Protein AF-A0A7D9DH85-F1 (afdb_monomer)

Sequence (99 aa):
MKCGVPQGSILGPLLSLLYINDLPECLKNTRPRLFADDTNLTASSHSITDIEIAVNSDLENLRNWLMANKLSLNVAKTEFMFIGSPQMIRNSSNSQPNI

Foldseek 3Di:
DDDADDPPDPCRQVVQCVLCVCLVVLQDAWDWDDDRPDIDTHHDDPDPVSVQVRLQSSVVSSVVVCVVSVHDDPPVPDDDDDDDDPVVVVVCPPRDHDD

Radius of gyration: 15.99 Å; Cα contacts (8 Å, |Δi|>4): 75; chains: 1; bounding box: 37×21×48 Å

Solvent-accessible surface area (backbone atoms only — not comparable to full-atom values): 6441 Å² total; per-residue (Å²): 134,95,82,82,68,62,85,92,43,89,58,30,64,58,53,53,49,63,71,54,65,63,58,63,77,55,43,82,61,43,52,72,47,78,55,90,92,49,74,45,78,46,68,87,65,99,42,70,67,59,36,44,54,33,49,38,56,27,46,54,35,46,51,52,52,31,56,77,66,74,50,80,83,61,63,95,76,62,82,86,83,89,84,72,54,73,71,56,56,63,70,42,77,84,68,75,71,80,125

Nearest PDB structures (foldseek):
  6wxp-assembly3_E  TM=3.639E-01  e=1.866E+00  synthetic construct
  6rja-assembly1_C  TM=2.773E-01  e=3.865E+00  Streptococcus thermophilus LMD-9

Mean predicted aligned error: 5.02 Å

Organism: Paramuricea clavata (NCBI:txid317549)

InterPro domains:
  IPR000477 Reverse transcriptase domain [PF00078] (2-82)
  IPR000477 Reverse transcriptase domain [PS50878] (1-99)

Secondary structure (DSSP, 8-state):
---SPPTT-TTHHHHHHHHHTTGGGG-SSSEEEEETTEEEEE---S-HHHHHHHHHHHHHHHHHHHHHTT----GGG------S-HHHHHHTTT-----

pLDDT: mean 89.34, std 9.64, range [40.91, 97.81]

Structure (mmCIF, N/CA/C/O backbone):
data_AF-A0A7D9DH85-F1
#
_entry.id   AF-A0A7D9DH85-F1
#
loop_
_atom_site.group_PDB
_atom_site.id
_atom_site.type_symbol
_atom_site.label_atom_id
_atom_site.label_alt_id
_atom_site.label_comp_id
_atom_site.label_asym_id
_atom_site.label_entity_id
_atom_site.label_seq_id
_atom_site.pdbx_PDB_ins_code
_atom_site.Cartn_x
_atom_site.Cartn_y
_atom_site.Cartn_z
_atom_site.occupancy
_atom_site.B_iso_or_equiv
_atom_site.auth_seq_id
_atom_site.auth_comp_id
_atom_site.auth_asym_id
_atom_site.auth_atom_id
_atom_site.pdbx_PDB_model_num
ATOM 1 N N . MET A 1 1 ? 8.020 -11.058 -20.650 1.00 40.91 1 MET A N 1
ATOM 2 C CA . MET A 1 1 ? 8.186 -9.592 -20.789 1.00 40.91 1 MET A CA 1
ATOM 3 C C . MET A 1 1 ? 9.238 -9.135 -19.792 1.00 40.91 1 MET A C 1
ATOM 5 O O . MET A 1 1 ? 9.201 -9.609 -18.667 1.00 40.91 1 MET A O 1
ATOM 9 N N . LYS A 1 2 ? 10.179 -8.269 -20.191 1.00 58.81 2 LYS A N 1
ATOM 10 C CA . LYS A 1 2 ? 11.048 -7.548 -19.248 1.00 58.81 2 LYS A CA 1
ATOM 11 C C . LYS A 1 2 ? 10.320 -6.258 -18.869 1.00 58.81 2 LYS A C 1
ATOM 13 O O . LYS A 1 2 ? 10.204 -5.373 -19.708 1.00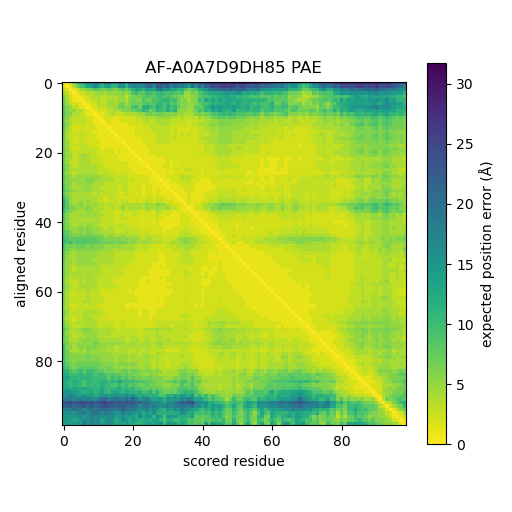 58.81 2 LYS A O 1
ATOM 18 N N . CYS A 1 3 ? 9.765 -6.196 -17.667 1.00 75.69 3 CYS A N 1
ATOM 19 C CA . CYS A 1 3 ? 9.108 -5.013 -17.115 1.00 75.69 3 CYS A CA 1
ATOM 20 C C . CYS A 1 3 ? 9.933 -4.483 -15.939 1.00 75.69 3 CYS A C 1
ATOM 22 O O . CYS A 1 3 ? 10.477 -5.272 -15.169 1.00 75.69 3 CYS A O 1
ATOM 24 N N . GLY A 1 4 ? 10.044 -3.159 -15.837 1.00 81.50 4 GLY A N 1
ATOM 25 C CA . GLY A 1 4 ? 10.828 -2.476 -14.810 1.00 81.50 4 GLY A CA 1
ATOM 26 C C . GLY A 1 4 ? 11.839 -1.492 -15.391 1.00 81.50 4 GLY A C 1
ATOM 27 O O . GLY A 1 4 ? 12.146 -1.505 -16.585 1.00 81.50 4 GLY A O 1
ATOM 28 N N . VAL A 1 5 ? 12.351 -0.624 -14.526 1.00 85.19 5 VAL A N 1
ATOM 29 C CA . VAL A 1 5 ? 13.428 0.311 -14.858 1.00 85.19 5 VAL A CA 1
ATOM 30 C C . VAL A 1 5 ? 14.795 -0.369 -14.680 1.00 85.19 5 VAL A C 1
ATOM 32 O O . VAL A 1 5 ? 14.952 -1.185 -13.769 1.00 85.19 5 VAL A O 1
ATOM 35 N N . PRO A 1 6 ? 15.806 -0.063 -15.515 1.00 85.81 6 PRO A N 1
ATOM 36 C CA . PRO A 1 6 ? 17.152 -0.597 -15.325 1.00 85.81 6 PRO A CA 1
ATOM 37 C C . PRO A 1 6 ? 17.741 -0.165 -13.976 1.00 85.81 6 PRO A C 1
ATOM 39 O O . PRO A 1 6 ? 17.802 1.029 -13.672 1.00 85.81 6 PRO A O 1
ATOM 42 N N . GLN A 1 7 ? 18.207 -1.129 -13.178 1.00 84.19 7 GLN A N 1
ATOM 43 C CA . GLN A 1 7 ? 18.947 -0.834 -11.950 1.00 84.19 7 GLN A CA 1
ATOM 44 C C . GLN A 1 7 ? 20.243 -0.080 -12.282 1.00 84.19 7 GLN A C 1
ATOM 46 O O . GLN A 1 7 ? 20.908 -0.382 -13.271 1.00 84.19 7 GLN A O 1
ATOM 51 N N . GLY A 1 8 ? 20.583 0.926 -11.474 1.00 86.06 8 GLY A N 1
ATOM 52 C CA . GLY A 1 8 ? 21.731 1.808 -11.725 1.00 86.06 8 GLY A CA 1
ATOM 53 C C . GLY A 1 8 ? 21.472 2.921 -12.748 1.00 86.06 8 GLY A C 1
ATOM 54 O O . GLY A 1 8 ? 22.363 3.725 -13.009 1.00 86.06 8 GLY A O 1
ATOM 55 N N . SER A 1 9 ? 20.260 3.014 -13.308 1.00 90.50 9 SER A N 1
ATOM 56 C CA . SER A 1 9 ? 19.858 4.162 -14.124 1.00 90.50 9 SER A CA 1
ATOM 57 C C . SER A 1 9 ? 19.640 5.402 -13.258 1.00 90.50 9 SER A C 1
ATOM 59 O O . SER A 1 9 ? 18.897 5.352 -12.279 1.00 90.50 9 SER A O 1
ATOM 61 N N . ILE A 1 10 ? 20.197 6.538 -13.687 1.00 91.31 10 ILE A N 1
ATOM 62 C CA . ILE A 1 10 ? 19.968 7.858 -13.072 1.00 91.31 10 ILE A CA 1
ATOM 63 C C . ILE A 1 10 ? 18.474 8.220 -13.093 1.00 91.31 10 ILE A C 1
ATOM 65 O O . ILE A 1 10 ? 17.960 8.818 -12.153 1.00 91.31 10 ILE A O 1
ATOM 69 N N . LEU A 1 11 ? 17.762 7.822 -14.152 1.00 92.75 11 LEU A N 1
ATOM 70 C CA . LEU A 1 11 ? 16.336 8.112 -14.319 1.00 92.75 11 LEU A CA 1
ATOM 71 C C . LEU A 1 11 ? 15.425 7.067 -13.672 1.00 92.75 11 LEU A C 1
ATOM 73 O O . LEU A 1 11 ? 14.233 7.323 -13.531 1.00 92.75 11 LEU A O 1
ATOM 77 N N . GLY A 1 12 ? 15.955 5.903 -13.283 1.00 91.38 12 GLY A N 1
ATOM 78 C CA . GLY A 1 12 ? 15.164 4.817 -12.699 1.00 91.38 12 GLY A CA 1
ATOM 79 C C . GLY A 1 12 ? 14.307 5.278 -11.513 1.00 91.38 12 GLY A C 1
ATOM 80 O O . GLY A 1 12 ? 13.090 5.123 -11.578 1.00 91.38 12 GLY A O 1
ATOM 81 N N . PRO A 1 13 ? 14.895 5.919 -10.484 1.00 90.94 13 PRO A N 1
ATOM 82 C CA . PRO A 1 13 ? 14.145 6.416 -9.331 1.00 90.94 13 PRO A CA 1
ATOM 83 C C . PRO A 1 13 ? 13.060 7.438 -9.691 1.00 90.94 13 PRO A C 1
ATOM 85 O O . PRO A 1 13 ? 11.950 7.362 -9.173 1.00 90.94 13 PRO A O 1
ATOM 88 N N . LEU A 1 14 ? 13.353 8.368 -10.608 1.00 92.44 14 LEU A N 1
ATOM 89 C CA . LEU A 1 14 ? 12.387 9.379 -11.046 1.00 92.44 14 LEU A CA 1
ATOM 90 C C . LEU A 1 14 ? 11.186 8.741 -11.752 1.00 92.44 14 LEU A C 1
ATOM 92 O O . LEU A 1 14 ? 10.045 9.105 -11.483 1.00 92.44 14 LEU A O 1
ATOM 96 N N . LEU A 1 15 ? 11.440 7.777 -12.638 1.00 92.44 15 LEU A N 1
ATOM 97 C CA . LEU A 1 15 ? 10.387 7.053 -13.345 1.00 92.44 15 LEU A CA 1
ATOM 98 C C . LEU A 1 15 ? 9.540 6.214 -12.382 1.00 92.44 15 LEU A C 1
ATOM 100 O O . LEU A 1 15 ? 8.322 6.198 -12.527 1.00 92.44 15 LEU A O 1
ATOM 104 N N . SER A 1 16 ? 10.152 5.577 -11.379 1.00 90.56 16 SER A N 1
ATOM 105 C CA . SER A 1 16 ? 9.414 4.862 -10.330 1.00 90.56 16 SER A CA 1
ATOM 106 C C . SER A 1 16 ? 8.520 5.795 -9.510 1.00 90.56 16 SER A C 1
ATOM 108 O O . SER A 1 16 ? 7.380 5.441 -9.233 1.00 90.56 16 SER A O 1
ATOM 110 N N . LEU A 1 17 ? 9.001 6.994 -9.160 1.00 91.94 17 LEU A N 1
ATOM 111 C CA . LEU A 1 17 ? 8.196 7.989 -8.444 1.00 91.94 17 LEU A CA 1
ATOM 112 C C . LEU A 1 17 ? 7.018 8.480 -9.285 1.00 91.94 17 LEU A C 1
ATOM 114 O O . LEU A 1 17 ? 5.897 8.505 -8.794 1.00 91.94 17 LEU A O 1
ATOM 118 N N . LEU A 1 18 ? 7.252 8.822 -10.557 1.00 92.94 18 LEU A N 1
ATOM 119 C CA . LEU A 1 18 ? 6.182 9.223 -11.477 1.00 92.94 18 LEU A CA 1
ATOM 120 C C . LEU A 1 18 ? 5.123 8.129 -11.638 1.00 92.94 18 LEU A C 1
ATOM 122 O O . LEU A 1 18 ? 3.947 8.440 -11.779 1.00 92.94 18 LEU A O 1
ATOM 126 N N . TYR A 1 19 ? 5.543 6.865 -11.604 1.00 93.12 19 TYR A N 1
ATOM 127 C CA . TYR A 1 19 ? 4.665 5.717 -11.787 1.00 93.12 19 TYR A CA 1
ATOM 128 C C . TYR A 1 19 ? 3.671 5.496 -10.643 1.00 93.12 19 TYR A C 1
ATOM 130 O O . TYR A 1 19 ? 2.561 5.046 -10.890 1.00 93.12 19 TYR A O 1
ATOM 138 N N . ILE A 1 20 ? 4.062 5.799 -9.403 1.00 94.31 20 ILE A N 1
ATOM 139 C CA . ILE A 1 20 ? 3.211 5.615 -8.214 1.00 94.31 20 ILE A CA 1
ATOM 140 C C . ILE A 1 20 ? 2.527 6.911 -7.761 1.00 94.31 20 ILE A C 1
ATOM 142 O O . ILE A 1 20 ? 1.834 6.919 -6.745 1.00 94.31 20 ILE A O 1
ATOM 146 N N . ASN A 1 21 ? 2.767 8.025 -8.456 1.00 94.12 21 ASN A N 1
ATOM 147 C CA . ASN A 1 21 ? 2.433 9.362 -7.967 1.00 94.12 21 ASN A CA 1
ATOM 148 C C . ASN A 1 21 ? 0.922 9.600 -7.802 1.00 94.12 21 ASN A C 1
ATOM 150 O O . ASN A 1 21 ? 0.527 10.453 -7.014 1.00 94.12 21 ASN A O 1
ATOM 154 N N . ASP A 1 22 ? 0.083 8.867 -8.531 1.00 95.50 22 ASP A N 1
ATOM 155 C CA . ASP A 1 22 ? -1.379 8.929 -8.462 1.00 95.50 22 ASP A CA 1
ATOM 156 C C . ASP A 1 22 ? -1.992 7.900 -7.494 1.00 95.50 22 ASP A C 1
ATOM 158 O O . ASP A 1 22 ? -3.199 7.928 -7.271 1.00 95.50 22 ASP A O 1
ATOM 162 N N . LEU A 1 23 ? -1.189 7.028 -6.867 1.00 96.25 23 LEU A N 1
ATOM 163 C CA . LEU A 1 23 ? -1.665 6.082 -5.849 1.00 96.25 23 LEU A CA 1
ATOM 164 C C . LEU A 1 23 ? -2.499 6.771 -4.753 1.00 96.25 23 LEU A C 1
ATOM 166 O O . LEU A 1 23 ? -3.563 6.242 -4.424 1.00 96.25 23 LEU A O 1
ATOM 170 N N . PRO A 1 24 ? -2.109 7.940 -4.198 1.00 96.75 24 PRO A N 1
ATOM 171 C CA . PRO A 1 24 ? -2.910 8.615 -3.177 1.00 96.75 24 PRO A CA 1
ATOM 172 C C . PRO A 1 24 ? -4.347 8.931 -3.606 1.00 96.75 24 PRO A C 1
ATOM 174 O O . PRO A 1 24 ? -5.235 8.936 -2.761 1.00 96.75 24 PRO A O 1
ATOM 177 N N . GLU A 1 25 ? -4.593 9.136 -4.902 1.00 96.75 25 GLU A N 1
ATOM 178 C CA . GLU A 1 25 ? -5.905 9.517 -5.435 1.00 96.75 25 GLU A CA 1
ATOM 179 C C . GLU A 1 25 ? -6.934 8.376 -5.360 1.00 96.75 25 GLU A C 1
ATOM 181 O O . GLU A 1 25 ? -8.142 8.617 -5.417 1.00 96.75 25 GLU A O 1
ATOM 186 N N . CYS A 1 26 ? -6.488 7.121 -5.210 1.00 96.94 26 CYS A N 1
ATOM 187 C CA . CYS A 1 26 ? -7.399 5.989 -5.018 1.00 96.94 26 CYS A CA 1
ATOM 188 C C . CYS A 1 26 ? -7.858 5.816 -3.557 1.00 96.94 26 CYS A C 1
ATOM 190 O O . CYS A 1 26 ? -8.812 5.079 -3.299 1.00 96.94 26 CYS A O 1
ATOM 192 N N . LEU A 1 27 ? -7.224 6.505 -2.605 1.00 97.81 27 LEU A N 1
ATOM 193 C CA . LEU A 1 27 ? -7.456 6.357 -1.169 1.00 97.81 27 LEU A CA 1
ATOM 194 C C . LEU A 1 27 ? -8.343 7.495 -0.660 1.00 97.81 27 LEU A C 1
ATOM 196 O O . LEU A 1 27 ? -8.069 8.668 -0.904 1.00 97.81 27 LEU A O 1
ATOM 200 N N . LYS A 1 28 ? -9.427 7.160 0.043 1.00 96.75 28 LYS A N 1
ATOM 201 C CA . LYS A 1 28 ? -10.457 8.139 0.433 1.00 96.75 28 LYS A CA 1
ATOM 202 C C . LYS A 1 28 ? -10.534 8.361 1.933 1.00 96.75 28 LYS A C 1
ATOM 204 O O . LYS A 1 28 ? -10.913 9.445 2.371 1.00 96.75 28 LYS A O 1
ATOM 209 N N . ASN A 1 29 ? -10.220 7.335 2.715 1.00 97.12 29 ASN A N 1
ATOM 210 C CA . ASN A 1 29 ? -10.480 7.310 4.152 1.00 97.12 29 ASN A CA 1
ATOM 211 C C . ASN A 1 29 ? -9.189 7.329 4.980 1.00 97.12 29 ASN A C 1
ATOM 213 O O . ASN A 1 29 ? -9.177 7.768 6.131 1.00 97.12 29 ASN A O 1
ATOM 217 N N . THR A 1 30 ? -8.096 6.853 4.397 1.00 96.88 30 THR A N 1
ATOM 218 C CA . THR A 1 30 ? -6.769 6.783 4.993 1.00 96.88 30 THR A CA 1
ATOM 219 C C . THR A 1 30 ? -5.897 7.936 4.509 1.00 96.88 30 THR A C 1
ATOM 221 O O . THR A 1 30 ? -6.134 8.562 3.479 1.00 96.88 30 THR A O 1
ATOM 224 N N . ARG A 1 31 ? -4.856 8.239 5.282 1.00 96.69 31 ARG A N 1
ATOM 225 C CA . ARG A 1 31 ? -3.807 9.187 4.917 1.00 96.69 31 ARG A CA 1
ATOM 226 C C . ARG A 1 31 ? -2.580 8.404 4.452 1.00 96.69 31 ARG A C 1
ATOM 228 O O . ARG A 1 31 ? -1.894 7.842 5.319 1.00 96.69 31 ARG A O 1
ATOM 235 N N . PRO A 1 32 ? -2.304 8.353 3.138 1.00 96.12 32 PRO A N 1
ATOM 236 C CA . PRO A 1 32 ? -1.118 7.696 2.612 1.00 96.12 32 PRO A CA 1
ATOM 237 C C . PRO A 1 32 ? 0.155 8.501 2.890 1.00 96.12 32 PRO A C 1
ATOM 239 O O . PRO A 1 32 ? 0.170 9.731 2.8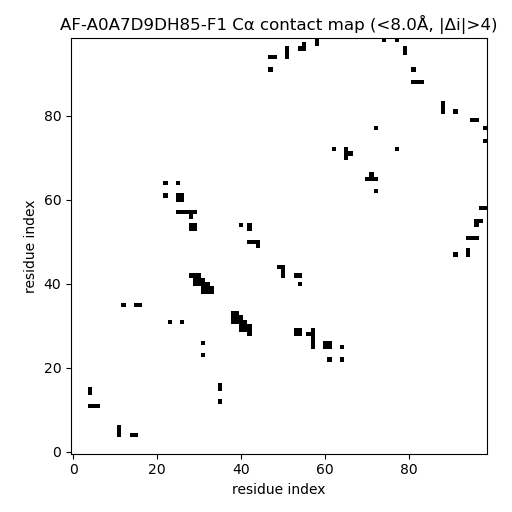34 1.00 96.12 32 PRO A O 1
ATOM 242 N N . ARG A 1 33 ? 1.252 7.791 3.151 1.00 95.38 33 ARG A N 1
ATOM 243 C CA . ARG A 1 33 ? 2.624 8.307 3.119 1.00 95.38 33 ARG A CA 1
ATOM 244 C C . ARG A 1 33 ? 3.482 7.372 2.279 1.00 95.38 33 ARG A C 1
ATOM 246 O O . ARG A 1 33 ? 3.603 6.200 2.623 1.00 95.38 33 ARG A O 1
ATOM 253 N N . LEU A 1 34 ? 4.049 7.902 1.198 1.00 94.25 34 LEU A N 1
ATOM 254 C CA . LEU A 1 34 ? 4.846 7.149 0.234 1.00 94.25 34 LEU A CA 1
ATOM 255 C C . LEU A 1 34 ? 6.316 7.547 0.352 1.00 94.25 34 LEU A C 1
ATOM 257 O O . LEU A 1 34 ? 6.639 8.731 0.474 1.00 94.25 34 LEU A O 1
ATOM 261 N N . PHE A 1 35 ? 7.199 6.560 0.276 1.00 91.06 35 PHE A N 1
ATOM 262 C CA . PHE A 1 35 ? 8.633 6.752 0.142 1.00 91.06 35 PHE A CA 1
ATOM 263 C C . PHE A 1 35 ? 9.210 5.639 -0.733 1.00 91.06 35 PHE A C 1
ATOM 265 O O . PHE A 1 35 ? 9.320 4.502 -0.292 1.00 91.06 35 PHE A O 1
ATOM 272 N N . ALA A 1 36 ? 9.581 5.970 -1.974 1.00 87.62 36 ALA A N 1
ATOM 273 C CA . ALA A 1 36 ? 9.936 4.966 -2.979 1.00 87.62 36 ALA A CA 1
ATOM 274 C C . ALA A 1 36 ? 8.842 3.880 -3.079 1.00 87.62 36 ALA A C 1
ATOM 276 O O . ALA A 1 36 ? 7.692 4.223 -3.333 1.00 87.62 36 ALA A O 1
ATOM 277 N N . ASP A 1 37 ? 9.173 2.603 -2.897 1.00 84.62 37 ASP A N 1
ATOM 278 C CA . ASP A 1 37 ? 8.219 1.491 -2.891 1.00 84.62 37 ASP A CA 1
ATOM 279 C C . ASP A 1 37 ? 7.498 1.279 -1.546 1.00 84.62 37 ASP A C 1
ATOM 281 O O . ASP A 1 37 ? 6.486 0.577 -1.505 1.00 84.62 37 ASP A O 1
ATOM 285 N N . ASP A 1 38 ? 7.944 1.925 -0.465 1.00 90.94 38 ASP A N 1
ATOM 286 C CA . ASP A 1 38 ? 7.303 1.824 0.844 1.00 90.94 38 ASP A CA 1
ATOM 287 C C . ASP A 1 38 ? 6.071 2.733 0.928 1.00 90.94 38 ASP A C 1
ATOM 289 O O . ASP A 1 38 ? 6.137 3.951 0.732 1.00 90.94 38 ASP A O 1
ATOM 293 N N . THR A 1 39 ? 4.926 2.147 1.283 1.00 93.44 39 THR A N 1
ATOM 294 C CA . THR A 1 39 ? 3.658 2.866 1.462 1.00 93.44 39 THR A CA 1
ATOM 295 C C . THR A 1 39 ? 3.078 2.579 2.839 1.00 93.44 39 THR A C 1
ATOM 297 O O . THR A 1 39 ? 2.907 1.428 3.226 1.00 93.44 39 THR A O 1
ATOM 300 N N . ASN A 1 40 ? 2.736 3.636 3.575 1.00 94.75 40 ASN A N 1
ATOM 301 C CA . ASN A 1 40 ? 2.064 3.549 4.868 1.00 94.75 40 ASN A CA 1
ATOM 302 C C . ASN A 1 40 ? 0.679 4.189 4.788 1.00 94.75 40 ASN A C 1
ATOM 304 O O . ASN A 1 40 ? 0.559 5.343 4.373 1.00 94.75 40 ASN A O 1
ATOM 308 N N . LEU A 1 41 ? -0.348 3.474 5.246 1.00 95.56 41 LEU A N 1
ATOM 309 C CA . LEU A 1 41 ? -1.715 3.983 5.362 1.00 95.56 41 LEU A CA 1
ATOM 310 C C . LEU A 1 41 ? -2.050 4.217 6.831 1.00 95.56 41 LEU A C 1
ATOM 312 O O . LEU A 1 41 ? -1.869 3.336 7.667 1.00 95.56 41 LEU A O 1
ATOM 316 N N . THR A 1 42 ? -2.539 5.413 7.155 1.00 96.06 42 THR A N 1
ATOM 317 C CA . THR A 1 42 ? -2.932 5.752 8.530 1.00 96.06 42 THR A CA 1
ATOM 318 C C . THR A 1 42 ? -4.375 6.235 8.592 1.00 96.06 42 THR A C 1
ATOM 320 O O . THR A 1 42 ? -4.784 7.070 7.792 1.00 96.06 42 THR A O 1
ATOM 323 N N . ALA A 1 43 ? -5.144 5.731 9.555 1.00 94.94 43 ALA A N 1
ATOM 324 C CA . ALA A 1 43 ? -6.511 6.159 9.840 1.00 94.94 43 ALA A CA 1
ATOM 325 C C . ALA A 1 43 ? -6.673 6.426 11.340 1.00 94.94 43 ALA A C 1
ATOM 327 O O . ALA A 1 43 ? -5.982 5.827 12.165 1.00 94.94 43 ALA A O 1
ATOM 328 N N . SER A 1 44 ? -7.579 7.335 11.695 1.00 93.69 44 SER A N 1
ATOM 329 C CA . SER A 1 44 ? -7.852 7.709 13.085 1.00 93.69 44 SER A CA 1
ATOM 330 C C .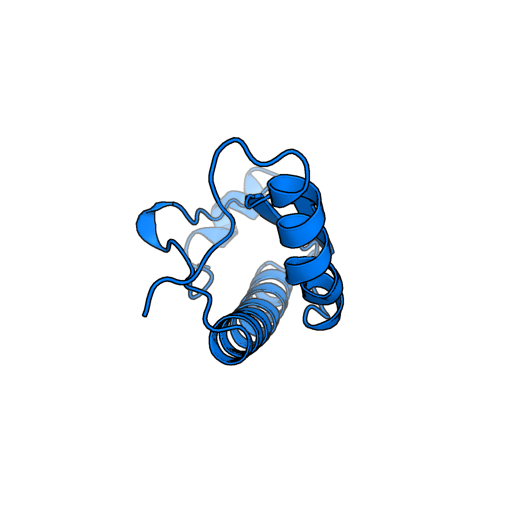 SER A 1 44 ? -9.348 7.890 13.305 1.00 93.69 44 SER A C 1
ATOM 332 O O . SER A 1 44 ? -9.975 8.676 12.599 1.00 93.69 44 SER A O 1
ATOM 334 N N . SER A 1 45 ? -9.899 7.216 14.311 1.00 92.44 45 SER A N 1
ATOM 335 C CA . SER A 1 45 ? -11.263 7.420 14.807 1.00 92.44 45 SER A CA 1
ATOM 336 C C . SER A 1 45 ? -11.320 7.100 16.305 1.00 92.44 45 SER A C 1
ATOM 338 O O . SER A 1 45 ? -10.402 6.499 16.865 1.00 92.44 45 SER A O 1
ATOM 340 N N . HIS A 1 46 ? -12.408 7.503 16.960 1.00 89.75 46 HIS A N 1
ATOM 341 C CA . HIS A 1 46 ? -12.748 7.086 18.321 1.00 89.75 46 HIS A CA 1
ATOM 342 C C . HIS A 1 46 ? -13.335 5.665 18.378 1.00 89.75 46 HIS A C 1
ATOM 344 O O . HIS A 1 46 ? -13.395 5.070 19.452 1.00 89.75 46 HIS A O 1
ATOM 350 N N . SER A 1 47 ? -13.752 5.122 17.231 1.00 89.12 47 SER A N 1
ATOM 351 C CA . SER A 1 47 ? -14.325 3.786 17.072 1.00 89.12 47 SER A CA 1
ATOM 352 C C . SER A 1 47 ? -13.376 2.905 16.259 1.00 89.12 47 SER A C 1
ATOM 354 O O . SER A 1 47 ? -12.974 3.265 15.153 1.00 89.12 47 SER A O 1
ATOM 356 N N . ILE A 1 48 ? -13.022 1.737 16.803 1.00 88.19 48 ILE A N 1
ATOM 357 C CA . ILE A 1 48 ? -12.186 0.742 16.105 1.00 88.19 48 ILE A CA 1
ATOM 358 C C . ILE A 1 48 ? -12.904 0.229 14.856 1.00 88.19 48 ILE A C 1
ATOM 360 O O . ILE A 1 48 ? -12.275 0.060 13.817 1.00 88.19 48 ILE A O 1
ATOM 364 N N . THR A 1 49 ? -14.222 0.052 14.938 1.00 90.19 49 THR A N 1
ATOM 365 C CA . THR A 1 49 ? -15.054 -0.374 13.811 1.00 90.19 49 THR A CA 1
ATOM 366 C C . THR A 1 49 ? -14.980 0.623 12.657 1.00 90.19 49 THR A C 1
ATOM 368 O O . THR A 1 49 ? -14.865 0.215 11.506 1.00 90.19 49 THR A O 1
ATOM 371 N N . ASP A 1 50 ? -14.961 1.926 12.945 1.00 92.94 50 ASP A N 1
ATOM 372 C CA . ASP A 1 50 ? -14.846 2.950 11.902 1.00 92.94 50 ASP A CA 1
ATOM 373 C C . ASP A 1 50 ? -13.464 2.906 11.236 1.00 92.94 50 ASP A C 1
ATOM 375 O O . ASP A 1 50 ? -13.363 3.066 10.022 1.00 92.94 50 ASP A O 1
ATOM 379 N N . ILE A 1 51 ? -12.402 2.664 12.020 1.00 93.00 51 ILE A N 1
ATOM 380 C CA . ILE A 1 51 ? -11.039 2.475 11.495 1.00 93.00 51 ILE A CA 1
ATOM 381 C C . ILE A 1 51 ? -11.003 1.252 10.580 1.00 93.00 51 ILE A C 1
ATOM 383 O O . ILE A 1 51 ? -10.468 1.331 9.480 1.00 93.00 51 ILE A O 1
ATOM 387 N N . GLU A 1 52 ? -11.579 0.136 11.016 1.00 92.06 52 GLU A N 1
ATOM 388 C CA . GLU A 1 52 ? -11.611 -1.111 10.256 1.00 92.06 52 GLU A CA 1
ATOM 389 C C . GLU A 1 52 ? -12.366 -0.948 8.930 1.00 92.06 52 GLU A C 1
ATOM 391 O O . GLU A 1 52 ? -11.851 -1.331 7.881 1.00 92.06 52 GLU A O 1
ATOM 396 N N . ILE A 1 53 ? -13.539 -0.307 8.947 1.00 93.88 53 ILE A N 1
ATOM 397 C CA . ILE A 1 53 ? -14.317 -0.002 7.737 1.00 93.88 53 ILE A CA 1
ATOM 398 C C . ILE A 1 53 ? -13.517 0.904 6.793 1.00 93.88 53 ILE A C 1
ATOM 400 O O . ILE A 1 53 ? -13.425 0.617 5.598 1.00 93.88 53 ILE A O 1
ATOM 404 N N . ALA A 1 54 ? -12.918 1.976 7.318 1.00 95.44 54 ALA A N 1
ATOM 405 C CA . ALA A 1 54 ? -12.124 2.924 6.542 1.00 95.44 54 ALA A CA 1
ATOM 406 C C . ALA A 1 54 ? -10.917 2.254 5.869 1.00 95.44 54 ALA A C 1
ATOM 408 O O . ALA A 1 54 ? -10.702 2.424 4.669 1.00 95.44 54 ALA A O 1
ATOM 409 N N . VAL A 1 55 ? -10.148 1.473 6.634 1.00 95.38 55 VAL A N 1
ATOM 410 C CA . VAL A 1 55 ? -8.953 0.780 6.143 1.00 95.38 55 VAL A CA 1
ATOM 411 C C . VAL A 1 55 ? -9.331 -0.290 5.125 1.00 95.38 55 VAL A C 1
ATOM 413 O O . VAL A 1 55 ? -8.747 -0.313 4.050 1.00 95.38 55 VAL A O 1
ATOM 416 N N . ASN A 1 56 ? -10.336 -1.127 5.398 1.00 95.44 56 ASN A N 1
ATOM 417 C CA . ASN A 1 56 ? -10.763 -2.170 4.461 1.00 95.44 56 ASN A CA 1
ATOM 418 C C . ASN A 1 56 ? -11.308 -1.592 3.148 1.00 95.44 56 ASN A C 1
ATOM 420 O O . ASN A 1 56 ? -11.023 -2.124 2.076 1.00 95.44 56 ASN A O 1
ATOM 424 N N . SER A 1 57 ? -12.055 -0.485 3.211 1.00 96.69 57 SER A N 1
ATOM 425 C CA . SER A 1 57 ? -12.537 0.199 2.008 1.00 96.69 57 SER A CA 1
ATOM 426 C C . SER A 1 57 ? -11.383 0.709 1.141 1.00 96.69 57 SER A C 1
ATOM 428 O O . SER A 1 57 ? -11.419 0.557 -0.079 1.00 96.69 57 SER A O 1
ATOM 430 N N . ASP A 1 58 ? -10.354 1.288 1.757 1.00 97.12 58 ASP A N 1
ATOM 431 C CA . ASP A 1 58 ? -9.186 1.795 1.039 1.00 97.12 58 ASP A CA 1
ATOM 432 C C . ASP A 1 58 ? -8.238 0.681 0.572 1.00 97.12 58 ASP A C 1
ATOM 434 O O . ASP A 1 58 ? -7.652 0.817 -0.498 1.00 97.12 58 ASP A O 1
ATOM 438 N N . LEU A 1 59 ? -8.126 -0.435 1.301 1.00 95.94 59 LEU A N 1
ATOM 439 C CA . LEU A 1 59 ? -7.381 -1.618 0.854 1.00 95.94 59 LEU A CA 1
ATOM 440 C C . LEU A 1 59 ? -7.989 -2.218 -0.418 1.00 95.94 59 LEU A C 1
ATOM 442 O O . LEU A 1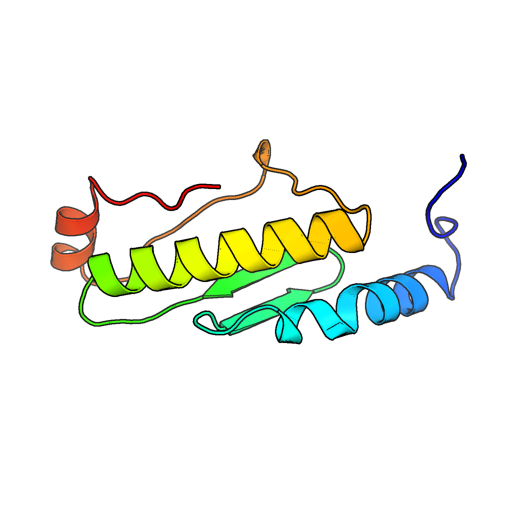 59 ? -7.250 -2.604 -1.322 1.00 95.94 59 LEU A O 1
ATOM 446 N N . GLU A 1 60 ? -9.318 -2.228 -0.544 1.00 96.50 60 GLU A N 1
ATOM 447 C CA . GLU A 1 60 ? -9.984 -2.664 -1.775 1.00 96.50 60 GLU A CA 1
ATOM 448 C C . GLU A 1 60 ? -9.719 -1.694 -2.940 1.00 96.50 60 GLU A C 1
ATOM 450 O O . GLU A 1 60 ? -9.416 -2.119 -4.058 1.00 96.50 60 GLU A O 1
ATOM 455 N N . ASN A 1 61 ? -9.751 -0.380 -2.698 1.00 97.50 61 ASN A N 1
ATOM 456 C CA . ASN A 1 61 ? -9.383 0.602 -3.725 1.00 97.50 61 ASN A CA 1
ATOM 457 C C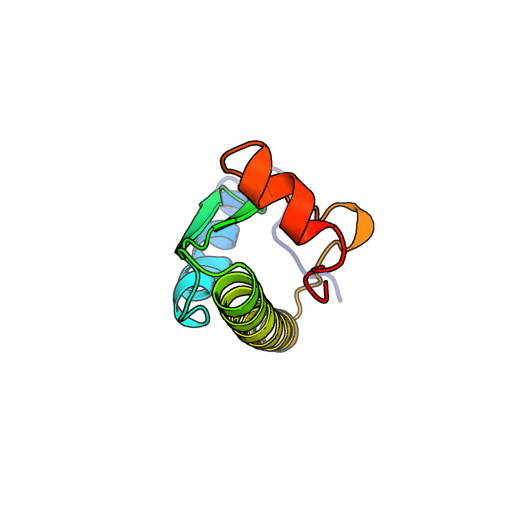 . ASN A 1 61 ? -7.915 0.444 -4.154 1.00 97.50 61 ASN A C 1
ATOM 459 O O . ASN A 1 61 ? -7.619 0.427 -5.351 1.00 97.50 61 ASN A O 1
ATOM 463 N N . LEU A 1 6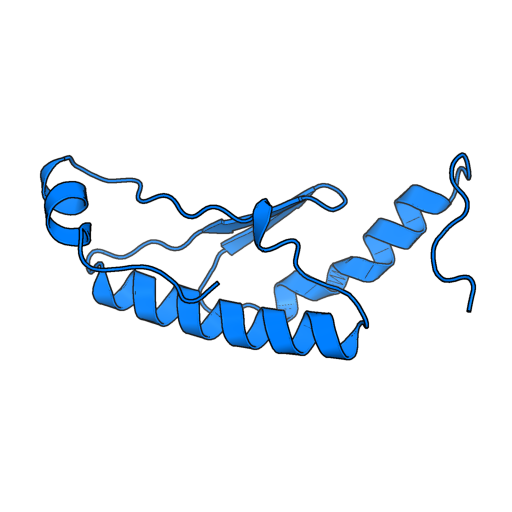2 ? -7.012 0.257 -3.187 1.00 96.69 62 LEU A N 1
ATOM 464 C CA . LEU A 1 62 ? -5.592 0.024 -3.422 1.00 96.69 62 LEU A CA 1
ATOM 465 C C . LEU A 1 62 ? -5.369 -1.254 -4.231 1.00 96.69 62 LEU A C 1
ATOM 467 O O . LEU A 1 62 ? -4.605 -1.242 -5.192 1.00 96.69 62 LEU A O 1
ATOM 471 N N . ARG A 1 63 ? -6.063 -2.347 -3.897 1.00 95.69 63 ARG A N 1
ATOM 472 C CA . ARG A 1 63 ? -6.017 -3.608 -4.648 1.00 95.69 63 ARG A CA 1
ATOM 473 C C . ARG A 1 63 ? -6.383 -3.385 -6.114 1.00 95.69 63 ARG A C 1
ATOM 475 O O . ARG A 1 63 ? -5.664 -3.842 -7.002 1.00 95.69 63 ARG A O 1
ATOM 482 N N . ASN A 1 64 ? -7.468 -2.660 -6.372 1.00 96.94 64 ASN A N 1
ATOM 483 C CA . ASN A 1 64 ? -7.910 -2.343 -7.728 1.00 96.94 64 ASN A CA 1
ATOM 484 C C . ASN A 1 64 ? -6.899 -1.461 -8.478 1.00 96.94 64 ASN A C 1
ATOM 486 O O . ASN A 1 64 ? -6.580 -1.751 -9.633 1.00 96.94 64 ASN A O 1
ATOM 490 N N . TRP A 1 65 ? -6.331 -0.448 -7.818 1.00 97.38 65 TRP A N 1
ATOM 491 C CA . TRP A 1 65 ? -5.285 0.399 -8.397 1.00 97.38 65 TR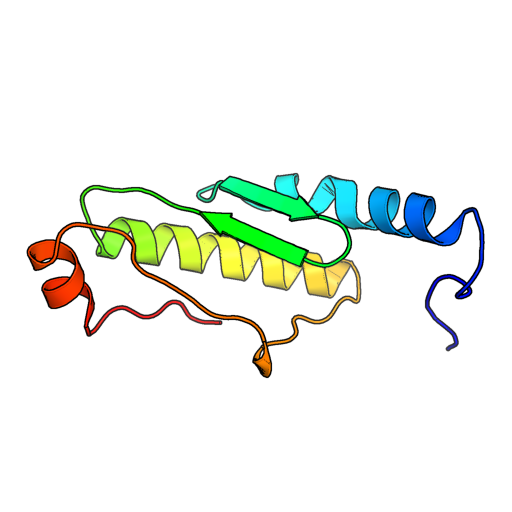P A CA 1
ATOM 492 C C . TRP A 1 65 ? -4.005 -0.393 -8.706 1.00 97.38 65 TRP A C 1
ATOM 494 O O . TRP A 1 65 ? -3.456 -0.264 -9.802 1.00 97.38 65 TRP A O 1
ATOM 504 N N . LEU A 1 66 ? -3.562 -1.275 -7.803 1.00 95.88 66 LEU A N 1
ATOM 505 C CA . LEU A 1 66 ? -2.403 -2.149 -8.014 1.00 95.88 66 LEU A CA 1
ATOM 506 C C . LEU A 1 66 ? -2.626 -3.080 -9.210 1.00 95.88 66 LEU A C 1
ATOM 508 O O . LEU A 1 66 ? -1.746 -3.196 -10.060 1.00 95.88 66 LEU A O 1
ATOM 512 N N . MET A 1 67 ? -3.807 -3.697 -9.324 1.00 96.00 67 MET A N 1
ATOM 513 C CA . MET A 1 67 ? -4.149 -4.552 -10.467 1.00 96.00 67 MET A CA 1
ATOM 514 C C . MET A 1 67 ? -4.167 -3.770 -11.787 1.00 96.00 67 MET A C 1
ATOM 516 O O . MET A 1 67 ? -3.585 -4.230 -12.772 1.00 96.00 67 MET A O 1
ATOM 520 N N . ALA A 1 68 ? -4.780 -2.582 -11.811 1.00 96.62 68 ALA A N 1
ATOM 521 C CA . ALA A 1 68 ? -4.811 -1.714 -12.991 1.00 96.62 68 ALA A CA 1
ATOM 522 C C . ALA A 1 68 ? -3.398 -1.301 -13.435 1.00 96.62 68 ALA A C 1
ATOM 524 O O . ALA A 1 68 ? -3.092 -1.288 -14.630 1.00 96.62 68 ALA A O 1
ATOM 525 N N . ASN A 1 69 ? -2.515 -1.062 -12.465 1.00 94.62 69 ASN A N 1
ATOM 526 C CA . ASN A 1 69 ? -1.111 -0.740 -12.680 1.00 94.62 69 ASN A CA 1
ATOM 527 C C . ASN A 1 69 ? -0.202 -1.977 -12.737 1.00 94.62 69 ASN A C 1
ATOM 529 O O . ASN A 1 69 ? 1.007 -1.837 -12.775 1.00 94.62 69 ASN A O 1
ATOM 533 N N . LYS A 1 70 ? -0.721 -3.210 -12.795 1.00 94.50 70 LYS A N 1
ATOM 534 C CA . LYS A 1 70 ? 0.106 -4.435 -12.898 1.00 94.50 70 LYS A CA 1
ATOM 535 C C . LYS A 1 70 ? 1.186 -4.550 -11.804 1.00 94.50 70 LYS A C 1
ATOM 537 O O . LYS A 1 70 ? 2.247 -5.135 -12.030 1.00 94.50 70 LYS A O 1
ATOM 542 N N . LEU A 1 71 ? 0.909 -3.997 -10.630 1.00 93.44 71 LEU A N 1
ATOM 543 C CA . LEU A 1 71 ? 1.708 -4.117 -9.420 1.00 93.44 71 LEU A CA 1
ATOM 544 C C . LEU A 1 71 ? 1.151 -5.239 -8.540 1.00 93.44 71 LEU A C 1
ATOM 546 O O . LEU A 1 71 ? 0.019 -5.695 -8.700 1.00 93.44 71 LEU A O 1
ATOM 550 N N . SER A 1 72 ? 1.961 -5.716 -7.602 1.00 91.12 72 SER A N 1
ATOM 551 C CA . SER A 1 72 ? 1.556 -6.732 -6.631 1.00 91.12 72 SER A CA 1
ATOM 552 C C . SER A 1 72 ? 1.923 -6.271 -5.232 1.00 91.12 72 SER A C 1
ATOM 554 O O . SER A 1 72 ? 3.034 -5.792 -5.010 1.00 91.12 72 SER A O 1
ATOM 556 N N . LEU A 1 73 ? 0.993 -6.434 -4.294 1.00 91.69 73 LEU 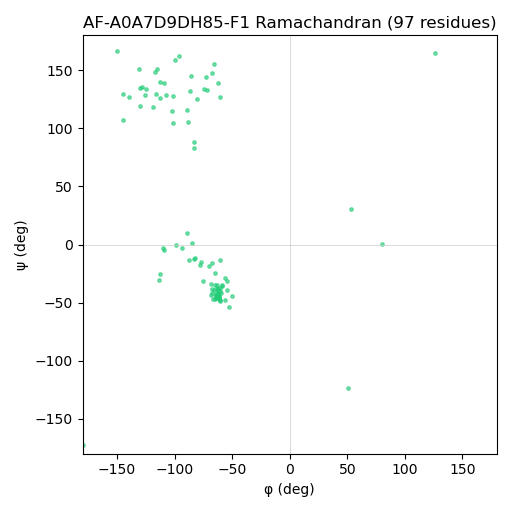A N 1
ATOM 557 C CA . LEU A 1 73 ? 1.249 -6.180 -2.884 1.00 91.69 73 LEU A CA 1
ATOM 558 C C . LEU A 1 73 ? 2.104 -7.312 -2.309 1.00 91.69 73 LEU A C 1
ATOM 560 O O . LEU A 1 73 ? 1.811 -8.492 -2.516 1.00 91.69 73 LEU A O 1
ATOM 564 N N . ASN A 1 74 ? 3.141 -6.964 -1.551 1.00 91.75 74 ASN A N 1
ATOM 565 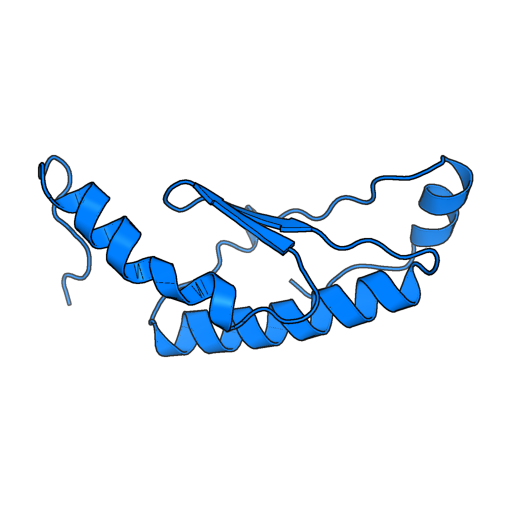C CA . ASN A 1 74 ? 3.888 -7.951 -0.785 1.00 91.75 74 ASN A CA 1
ATOM 566 C C . ASN A 1 74 ? 3.165 -8.235 0.537 1.00 91.75 74 ASN A C 1
ATOM 568 O O . ASN A 1 74 ? 3.505 -7.666 1.573 1.00 91.75 74 ASN A O 1
ATOM 572 N N . VAL A 1 75 ? 2.170 -9.122 0.488 1.00 90.56 75 VAL A N 1
ATOM 573 C CA . VAL A 1 75 ? 1.348 -9.497 1.654 1.00 90.56 75 VAL A CA 1
ATOM 574 C C . VAL A 1 75 ? 2.219 -9.972 2.820 1.00 90.56 75 VAL A C 1
ATOM 576 O O . VAL A 1 75 ? 1.988 -9.578 3.953 1.00 90.56 75 VAL A O 1
ATOM 579 N N . ALA A 1 76 ? 3.293 -10.721 2.545 1.00 91.69 76 ALA A N 1
ATOM 580 C CA . ALA A 1 76 ? 4.197 -11.239 3.575 1.00 91.69 76 ALA A CA 1
ATOM 581 C C . ALA A 1 76 ? 5.016 -10.161 4.311 1.00 91.69 76 ALA A C 1
ATOM 583 O O . ALA A 1 76 ? 5.621 -10.460 5.336 1.00 91.69 76 ALA A O 1
ATOM 584 N N . LYS A 1 77 ? 5.090 -8.940 3.772 1.00 90.06 77 LYS A N 1
ATOM 585 C CA . LYS A 1 77 ? 5.738 -7.788 4.416 1.00 90.06 77 LYS A CA 1
ATOM 586 C C . LYS A 1 77 ? 4.741 -6.722 4.875 1.00 90.06 77 LYS A C 1
ATOM 588 O O . LYS A 1 77 ? 5.164 -5.700 5.407 1.00 90.06 77 LYS A O 1
ATOM 593 N N . THR A 1 78 ? 3.452 -6.909 4.600 1.00 92.50 78 THR A N 1
ATOM 594 C CA . THR A 1 78 ? 2.430 -5.915 4.921 1.00 92.50 78 THR A CA 1
ATOM 595 C C . THR A 1 78 ? 1.927 -6.180 6.329 1.00 92.50 78 THR A C 1
ATOM 597 O O . THR A 1 78 ? 1.326 -7.214 6.594 1.00 92.50 78 THR A O 1
ATOM 600 N N . GLU A 1 79 ? 2.170 -5.229 7.221 1.00 91.50 79 GLU A N 1
ATOM 601 C CA . GLU A 1 79 ? 1.826 -5.331 8.637 1.00 91.50 79 GLU A CA 1
ATOM 602 C C . GLU A 1 79 ? 0.773 -4.286 9.009 1.00 91.50 79 GLU A C 1
ATOM 604 O O . GLU A 1 79 ? 0.723 -3.196 8.432 1.00 91.50 79 GLU A O 1
ATOM 609 N N . PHE A 1 80 ? -0.049 -4.592 10.014 1.00 91.00 80 PHE A N 1
ATOM 610 C CA . PHE A 1 80 ? -0.989 -3.636 10.598 1.00 91.00 80 PHE A CA 1
ATOM 611 C C . PHE A 1 80 ? -0.653 -3.386 12.070 1.00 91.00 80 PHE A C 1
ATOM 613 O O . PHE A 1 80 ? -0.182 -4.270 12.783 1.00 91.00 80 PHE A O 1
ATOM 620 N N . MET A 1 81 ? -0.919 -2.170 12.547 1.00 91.06 81 MET A N 1
ATOM 621 C CA . MET A 1 81 ? -0.641 -1.788 13.929 1.00 91.06 81 MET A CA 1
ATOM 622 C C . MET A 1 81 ? -1.701 -0.820 14.451 1.00 91.06 81 MET A C 1
ATOM 624 O O . MET A 1 81 ? -1.963 0.216 13.842 1.00 91.06 81 MET A O 1
ATOM 628 N N . PHE A 1 82 ? -2.267 -1.125 15.621 1.00 90.12 82 PHE A N 1
ATOM 629 C CA . PHE A 1 82 ? -3.104 -0.186 16.365 1.00 90.12 82 PHE A CA 1
ATOM 630 C C . PHE A 1 82 ? -2.246 0.709 17.258 1.00 90.12 82 PHE A C 1
ATOM 632 O O . PHE A 1 82 ? -1.408 0.229 18.018 1.00 90.12 82 PHE A O 1
ATOM 639 N N . ILE A 1 83 ? -2.502 2.016 17.206 1.00 90.62 83 ILE A N 1
ATOM 640 C CA . ILE A 1 83 ? -1.868 3.009 18.076 1.00 90.62 83 ILE A CA 1
ATOM 641 C C . ILE A 1 83 ? -2.968 3.680 18.897 1.00 90.62 83 ILE A C 1
ATOM 643 O O . ILE A 1 83 ? -3.866 4.312 18.343 1.00 90.62 83 ILE A O 1
ATOM 647 N N . GLY A 1 84 ? -2.912 3.547 20.221 1.00 88.88 84 GLY A N 1
ATOM 648 C CA . GLY A 1 84 ? -3.924 4.104 21.113 1.00 88.88 84 GLY A CA 1
ATOM 649 C C . GLY A 1 84 ? -3.634 3.827 22.583 1.00 88.88 84 GLY A C 1
ATOM 650 O O . GLY A 1 84 ? -2.573 3.320 22.943 1.00 88.88 84 GLY A O 1
ATOM 651 N N . SER A 1 85 ? -4.588 4.165 23.452 1.00 89.06 85 SER A N 1
ATOM 652 C CA . SER A 1 85 ? -4.478 3.839 24.875 1.00 89.06 85 SER A CA 1
ATOM 653 C C . SER A 1 85 ? -4.527 2.316 25.094 1.00 89.06 85 SER A C 1
ATOM 655 O O . SER A 1 85 ? -5.151 1.603 24.302 1.00 89.06 85 SER A O 1
ATOM 657 N N . PRO A 1 86 ? -3.960 1.788 26.197 1.00 86.94 86 PRO A N 1
ATOM 658 C CA . PRO A 1 86 ? -4.035 0.357 26.507 1.00 86.94 86 PRO A CA 1
ATOM 659 C C . PRO A 1 86 ? -5.470 -0.189 26.544 1.00 86.94 86 PRO A C 1
ATOM 661 O O . PRO A 1 86 ? -5.713 -1.343 26.198 1.00 86.94 86 PRO A O 1
ATOM 664 N N . GLN A 1 87 ? -6.435 0.649 26.938 1.00 84.75 87 GLN A N 1
ATOM 665 C CA . GLN A 1 87 ? -7.854 0.293 26.954 1.00 84.75 87 GLN A CA 1
ATOM 666 C C . GLN A 1 87 ? -8.414 0.107 25.538 1.00 84.75 87 GLN A C 1
ATOM 668 O O . GLN A 1 87 ? -9.117 -0.871 25.298 1.00 84.75 87 GLN A O 1
ATOM 673 N N . MET A 1 88 ? -8.074 0.998 24.598 1.00 81.50 88 MET A N 1
ATOM 674 C CA . MET A 1 88 ? -8.464 0.846 23.191 1.00 81.50 88 MET A CA 1
ATOM 675 C C . MET A 1 88 ? -7.824 -0.393 22.564 1.00 81.50 88 MET A C 1
ATOM 677 O O . MET A 1 88 ? -8.526 -1.180 21.939 1.00 81.50 88 MET A O 1
ATOM 681 N N . ILE A 1 89 ? -6.524 -0.608 22.786 1.00 83.75 89 ILE A N 1
ATOM 682 C CA . ILE A 1 89 ? -5.787 -1.740 22.197 1.00 83.75 89 ILE A CA 1
ATOM 683 C C . ILE A 1 89 ? -6.334 -3.088 22.693 1.00 83.75 89 ILE A C 1
ATOM 685 O O . ILE A 1 89 ? -6.398 -4.064 21.948 1.00 83.75 89 ILE A O 1
ATOM 689 N N . ARG A 1 90 ? -6.789 -3.164 23.949 1.00 82.38 90 ARG A N 1
ATOM 690 C CA . ARG A 1 90 ? -7.419 -4.386 24.464 1.00 82.38 90 ARG A CA 1
ATOM 691 C C . ARG A 1 90 ? -8.729 -4.707 23.740 1.00 82.38 90 ARG A C 1
ATOM 693 O O . ARG A 1 90 ? -9.019 -5.878 23.507 1.00 82.38 90 ARG A O 1
ATOM 700 N N . ASN A 1 91 ? -9.486 -3.682 23.355 1.00 76.56 91 ASN A N 1
ATOM 701 C CA . ASN A 1 91 ? -10.769 -3.829 22.668 1.00 76.56 91 ASN A CA 1
ATOM 702 C C . ASN A 1 91 ? -10.617 -4.159 21.171 1.00 76.56 91 ASN A C 1
ATOM 704 O O . ASN A 1 91 ? -11.567 -4.653 20.574 1.00 76.56 91 ASN A O 1
ATOM 708 N N . SER A 1 92 ? -9.444 -3.928 20.569 1.00 72.56 92 SER A N 1
ATOM 709 C CA . SER A 1 92 ? -9.173 -4.212 19.149 1.00 72.56 92 SER A CA 1
ATOM 710 C C . SER A 1 92 ? -8.742 -5.652 18.861 1.00 72.56 92 SER A C 1
ATOM 712 O O . SER A 1 92 ? -8.473 -5.984 17.714 1.00 72.56 92 SER A O 1
ATOM 714 N N . SER A 1 93 ? -8.676 -6.522 19.871 1.00 62.62 93 SER A N 1
ATOM 715 C CA . SER A 1 93 ? -8.154 -7.895 19.754 1.00 62.62 93 SER A CA 1
ATOM 716 C C . SER A 1 93 ? -8.911 -8.806 18.770 1.00 62.62 93 SER A C 1
ATOM 718 O O . SER A 1 93 ? -8.371 -9.840 18.388 1.00 62.62 93 SER A O 1
ATOM 720 N N . ASN A 1 94 ? -10.100 -8.403 18.308 1.00 63.84 94 ASN A N 1
ATOM 721 C CA . ASN A 1 94 ? -10.893 -9.127 17.305 1.00 63.84 94 ASN A CA 1
ATOM 722 C C . ASN A 1 94 ? -10.965 -8.431 15.932 1.00 63.84 94 ASN A C 1
ATOM 724 O O . ASN A 1 94 ? -11.561 -8.989 15.016 1.00 63.84 94 ASN A O 1
ATOM 728 N N . SER A 1 95 ? -10.404 -7.227 15.787 1.00 66.56 95 SER A N 1
ATOM 729 C CA . SER A 1 95 ? -10.485 -6.434 14.555 1.00 66.56 95 SER A CA 1
ATOM 730 C C . SER A 1 95 ? -9.173 -6.534 13.789 1.00 66.56 95 SER A C 1
ATOM 732 O O . SER A 1 95 ? -8.140 -6.062 14.267 1.00 66.56 95 SER A O 1
ATOM 734 N N . GLN A 1 96 ? -9.204 -7.128 12.596 1.00 67.31 96 GLN A N 1
ATOM 735 C CA . GLN A 1 96 ? -8.059 -7.172 11.688 1.00 67.31 96 GLN A CA 1
ATOM 736 C C . GLN A 1 96 ? -8.473 -6.683 10.297 1.00 67.31 96 GLN A C 1
ATOM 738 O O . GLN A 1 96 ? -9.526 -7.084 9.800 1.00 67.31 96 GLN A O 1
ATOM 743 N N . PRO A 1 97 ? -7.665 -5.827 9.652 1.00 72.19 97 PRO A N 1
ATOM 744 C CA . PRO A 1 97 ? -7.898 -5.471 8.262 1.00 72.19 97 PRO A CA 1
ATOM 745 C C . PRO A 1 97 ? -7.659 -6.678 7.340 1.00 72.19 97 PRO A C 1
ATOM 747 O O . PRO A 1 97 ? -6.792 -7.513 7.597 1.00 72.19 97 PRO A O 1
ATOM 750 N N . ASN A 1 98 ? -8.417 -6.747 6.248 1.00 77.75 98 ASN A N 1
ATOM 751 C CA . ASN A 1 98 ? -8.311 -7.777 5.218 1.00 77.75 98 ASN A CA 1
ATOM 752 C C . ASN A 1 98 ? -7.200 -7.404 4.227 1.00 77.75 98 ASN A C 1
ATOM 754 O O . ASN A 1 98 ? -7.457 -6.717 3.237 1.00 77.75 98 ASN A O 1
ATOM 758 N N . ILE A 1 99 ? -5.971 -7.824 4.534 1.00 72.44 99 ILE A N 1
ATOM 759 C CA . ILE A 1 99 ? -4.773 -7.626 3.698 1.00 72.44 99 ILE A CA 1
ATOM 760 C C . ILE A 1 99 ? -4.673 -8.723 2.630 1.00 72.44 99 ILE A C 1
ATOM 762 O O . ILE A 1 99 ? -4.843 -9.912 2.985 1.00 72.44 99 ILE A O 1
#